Protein AF-A0A418GBN5-F1 (afdb_monomer_lite)

Secondary structure (DSSP, 8-state):
-HHHHHH-SSEEEEEE-TTSPPGGG---S-EEEETTEEEEEEE----

Radius of gyration: 10.76 Å; chains: 1; bounding box: 26×18×29 Å

Structure (mmCIF, N/CA/C/O backbone):
data_AF-A0A418GBN5-F1
#
_entry.id   AF-A0A418GBN5-F1
#
loop_
_atom_site.group_PDB
_atom_site.id
_atom_site.type_symbol
_atom_site.label_atom_id
_atom_site.label_alt_id
_atom_site.label_comp_id
_atom_site.label_asym_id
_atom_site.label_entity_id
_atom_site.label_seq_id
_atom_site.pdbx_PDB_ins_code
_atom_site.Cartn_x
_atom_site.Cartn_y
_atom_site.Cartn_z
_atom_site.occupancy
_atom_site.B_iso_or_equiv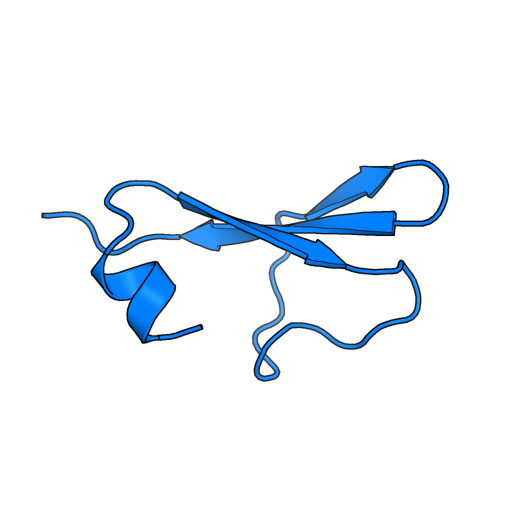
_atom_site.auth_seq_id
_atom_site.auth_comp_id
_atom_site.auth_asym_id
_atom_site.auth_atom_id
_atom_site.pdbx_PDB_model_num
ATOM 1 N N . LEU A 1 1 ? -6.804 -4.703 -2.437 1.00 76.50 1 LEU A N 1
ATOM 2 C CA . LEU A 1 1 ? -6.514 -3.636 -1.447 1.00 76.50 1 LEU A CA 1
ATOM 3 C C . LEU A 1 1 ? -7.435 -3.757 -0.234 1.00 76.50 1 LEU A C 1
ATOM 5 O O . LEU A 1 1 ? -6.941 -3.707 0.882 1.00 76.50 1 LEU A O 1
ATOM 9 N N . GLU A 1 2 ? -8.736 -3.959 -0.448 1.00 79.31 2 GLU A N 1
ATOM 10 C CA . GLU A 1 2 ? -9.751 -4.076 0.612 1.00 79.31 2 GLU A CA 1
ATOM 11 C C . GLU A 1 2 ? -9.406 -5.034 1.763 1.00 79.31 2 GLU A C 1
ATOM 13 O O . GLU A 1 2 ? -9.391 -4.557 2.896 1.00 79.31 2 GLU A O 1
ATOM 18 N N . PRO A 1 3 ? -9.020 -6.311 1.548 1.00 86.38 3 PRO A N 1
ATOM 19 C CA . PRO A 1 3 ? -8.728 -7.199 2.678 1.00 86.38 3 PRO A CA 1
ATOM 20 C C . PRO A 1 3 ? -7.517 -6.726 3.495 1.00 86.38 3 PRO A C 1
ATOM 22 O O . PRO A 1 3 ? -7.509 -6.816 4.718 1.00 86.38 3 PRO A O 1
ATOM 25 N N . ALA A 1 4 ? -6.510 -6.148 2.833 1.00 84.94 4 ALA A N 1
ATOM 26 C CA . ALA A 1 4 ? -5.325 -5.628 3.507 1.00 84.94 4 ALA A CA 1
ATOM 27 C C . ALA A 1 4 ? -5.633 -4.367 4.329 1.00 84.94 4 ALA A C 1
ATOM 29 O O . ALA A 1 4 ? -5.058 -4.189 5.398 1.00 84.94 4 ALA A O 1
ATOM 30 N N . ARG A 1 5 ? -6.542 -3.501 3.856 1.00 83.56 5 ARG A N 1
ATOM 31 C CA . ARG A 1 5 ? -6.962 -2.301 4.600 1.00 83.56 5 ARG A CA 1
ATOM 32 C C . ARG A 1 5 ? -7.788 -2.652 5.829 1.00 83.56 5 ARG A C 1
ATOM 34 O O . ARG A 1 5 ? -7.580 -2.028 6.858 1.00 83.56 5 ARG A O 1
ATOM 41 N N . LEU A 1 6 ? -8.660 -3.655 5.723 1.00 82.62 6 LEU A N 1
ATOM 42 C CA . LEU A 1 6 ? -9.468 -4.138 6.844 1.00 82.62 6 LEU A CA 1
ATOM 43 C C . LEU A 1 6 ? -8.612 -4.778 7.942 1.00 82.62 6 LEU A C 1
ATOM 45 O O . LEU A 1 6 ? -8.897 -4.591 9.118 1.00 82.62 6 LEU A O 1
ATOM 49 N N . LEU A 1 7 ? -7.556 -5.505 7.565 1.00 86.88 7 LEU A N 1
ATOM 50 C CA . LEU A 1 7 ? -6.653 -6.133 8.530 1.00 86.88 7 LEU A CA 1
ATOM 51 C C . LEU A 1 7 ? -5.674 -5.131 9.162 1.00 86.88 7 LEU A C 1
ATOM 53 O O . LEU A 1 7 ? -5.320 -5.250 10.334 1.00 86.88 7 LEU A O 1
ATOM 57 N N . ALA A 1 8 ? -5.188 -4.163 8.385 1.00 87.00 8 ALA A N 1
ATOM 58 C CA . ALA A 1 8 ? -4.193 -3.217 8.863 1.00 87.00 8 ALA A CA 1
ATOM 59 C C . ALA A 1 8 ? -4.834 -2.119 9.717 1.00 87.00 8 ALA A C 1
ATOM 61 O O . ALA A 1 8 ? -5.625 -1.323 9.231 1.00 87.00 8 ALA A O 1
ATOM 62 N N . THR A 1 9 ? -4.386 -1.994 10.962 1.00 85.25 9 THR A N 1
ATOM 63 C CA . THR A 1 9 ? -4.897 -0.998 11.920 1.00 85.25 9 THR A CA 1
ATOM 64 C C . THR A 1 9 ? -4.333 0.409 11.702 1.00 85.25 9 THR A C 1
ATOM 66 O O . THR A 1 9 ? -4.890 1.397 12.167 1.00 85.25 9 THR A O 1
ATOM 69 N N . LYS A 1 10 ? -3.174 0.516 11.036 1.00 86.44 10 LYS A N 1
ATOM 70 C CA . LYS A 1 10 ? -2.479 1.795 10.808 1.00 86.44 10 LYS A CA 1
ATOM 71 C C . LYS A 1 10 ? -2.281 2.075 9.326 1.00 86.44 10 LYS A C 1
ATOM 73 O O . LYS A 1 10 ? -2.783 3.068 8.805 1.00 86.44 10 LYS A O 1
ATOM 78 N N . ARG A 1 11 ? -1.495 1.239 8.644 1.00 90.25 11 ARG A N 1
ATOM 79 C CA . ARG A 1 11 ? -1.057 1.495 7.265 1.00 90.25 11 ARG A CA 1
ATOM 80 C C . ARG A 1 11 ? -0.912 0.193 6.500 1.00 90.25 11 ARG A C 1
ATOM 82 O O . ARG A 1 11 ? -0.412 -0.782 7.053 1.00 90.25 11 ARG A O 1
ATOM 89 N N . 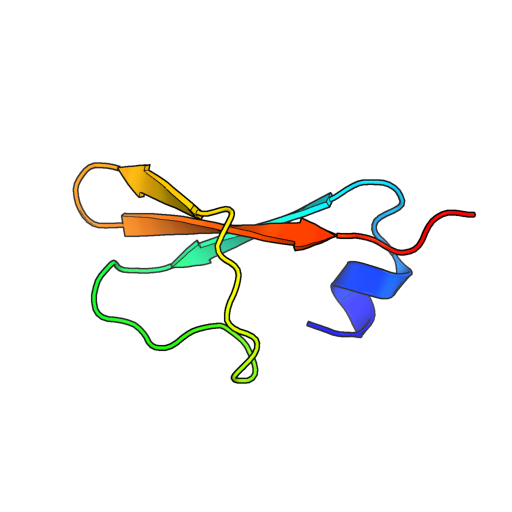VAL A 1 12 ? -1.259 0.224 5.223 1.00 90.31 12 VAL A N 1
ATOM 90 C CA . VAL A 1 12 ? -0.908 -0.809 4.247 1.00 90.31 12 VAL A CA 1
ATOM 91 C C . VAL A 1 12 ? 0.187 -0.240 3.360 1.00 90.31 12 VAL A C 1
ATOM 93 O O . VAL A 1 12 ? 0.010 0.824 2.772 1.00 90.31 12 VAL A O 1
ATOM 96 N N . VAL A 1 13 ? 1.314 -0.938 3.266 1.00 90.94 13 VAL A N 1
ATOM 97 C CA . VAL A 1 13 ? 2.443 -0.540 2.419 1.00 90.94 13 VAL A CA 1
ATOM 98 C C . VAL A 1 13 ? 2.526 -1.510 1.250 1.00 90.94 13 VAL A C 1
ATOM 100 O O . VAL A 1 13 ? 2.625 -2.718 1.452 1.00 90.94 13 VAL A O 1
ATOM 103 N N . VAL A 1 14 ? 2.475 -0.990 0.026 1.00 89.88 14 VAL A N 1
ATOM 104 C CA . VAL A 1 14 ? 2.494 -1.793 -1.199 1.00 89.88 14 VAL A CA 1
ATOM 105 C C . VAL A 1 14 ? 3.724 -1.426 -2.019 1.00 89.88 14 VAL A C 1
ATOM 107 O O . VAL A 1 14 ? 3.843 -0.304 -2.498 1.00 89.88 14 VAL A O 1
ATOM 110 N N . LYS A 1 15 ? 4.638 -2.379 -2.220 1.00 90.94 15 LYS A N 1
ATOM 111 C CA . LYS A 1 15 ? 5.799 -2.207 -3.105 1.00 90.94 15 LYS A CA 1
ATOM 112 C C . LYS A 1 15 ? 5.364 -2.304 -4.569 1.00 90.94 15 LYS A C 1
ATOM 114 O O . LYS A 1 15 ? 4.743 -3.297 -4.946 1.00 90.94 15 LYS A O 1
ATOM 119 N N . ARG A 1 16 ? 5.703 -1.315 -5.399 1.00 87.00 16 ARG A N 1
ATOM 120 C CA . ARG A 1 16 ? 5.330 -1.244 -6.822 1.00 87.00 16 ARG A CA 1
ATOM 121 C C . ARG A 1 16 ? 6.470 -0.696 -7.687 1.00 87.00 16 ARG A C 1
ATOM 123 O O . ARG A 1 16 ? 7.175 0.192 -7.235 1.00 87.00 16 ARG A O 1
ATOM 130 N N . PRO A 1 17 ? 6.641 -1.156 -8.936 1.00 89.25 17 PRO A N 1
ATOM 131 C CA . PRO A 1 17 ? 7.527 -0.499 -9.900 1.00 89.25 17 PRO A CA 1
ATOM 132 C C . PRO A 1 17 ? 7.064 0.932 -10.209 1.00 89.25 17 PRO A C 1
ATOM 134 O O . PRO A 1 17 ? 5.863 1.203 -10.191 1.00 89.25 17 PRO A O 1
ATOM 137 N N . ASP A 1 18 ? 7.991 1.826 -10.558 1.00 80.12 18 ASP A N 1
ATOM 138 C CA . ASP A 1 18 ? 7.687 3.256 -10.760 1.00 80.12 18 ASP A CA 1
ATOM 139 C C . ASP A 1 18 ? 6.697 3.518 -11.905 1.00 80.12 18 ASP A C 1
ATOM 141 O O . ASP A 1 18 ? 5.877 4.432 -11.839 1.00 80.12 18 ASP A O 1
ATOM 145 N N . TYR A 1 19 ? 6.722 2.679 -12.937 1.00 81.25 19 TYR A N 1
ATOM 146 C CA . TYR A 1 19 ? 5.850 2.789 -14.108 1.00 81.25 19 TYR A CA 1
ATOM 147 C C . TYR A 1 19 ? 4.475 2.134 -13.918 1.00 81.25 19 TYR A C 1
ATOM 149 O O . TYR A 1 19 ? 3.608 2.252 -14.781 1.00 81.25 19 TYR A O 1
ATOM 157 N N . ALA A 1 20 ? 4.260 1.397 -12.824 1.00 82.00 20 ALA A N 1
ATOM 158 C CA . ALA A 1 20 ? 3.034 0.634 -12.652 1.00 82.00 20 ALA A CA 1
ATOM 159 C C . ALA A 1 20 ? 1.874 1.542 -12.189 1.00 82.00 20 ALA A C 1
ATOM 161 O O . ALA A 1 20 ? 2.074 2.401 -11.325 1.00 82.00 20 ALA A O 1
ATOM 162 N N . PRO A 1 21 ? 0.643 1.345 -12.695 1.00 81.75 21 PRO A N 1
ATOM 163 C CA . PRO A 1 21 ? -0.526 2.093 -12.235 1.00 81.75 21 PRO A CA 1
ATOM 164 C C . PRO A 1 21 ? -0.870 1.772 -10.766 1.00 81.75 21 PRO A C 1
ATOM 166 O O . PRO A 1 21 ? -0.573 0.670 -10.294 1.00 81.75 21 PRO A O 1
ATOM 169 N N . PRO A 1 22 ? -1.489 2.698 -10.014 1.00 77.88 22 PRO A N 1
ATOM 170 C CA .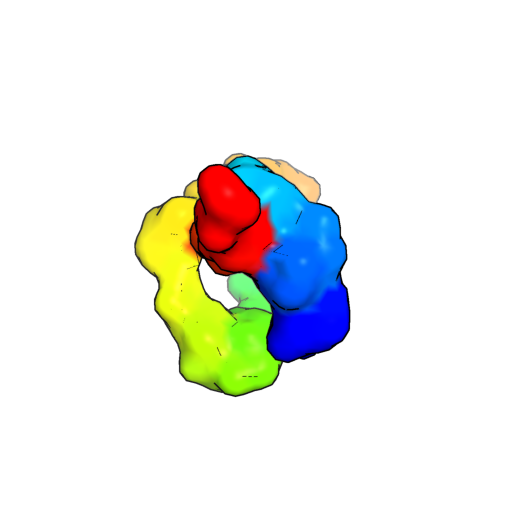 PRO A 1 22 ? -1.803 2.518 -8.592 1.00 77.88 22 PRO A CA 1
ATOM 171 C C . PRO A 1 22 ? -2.658 1.270 -8.317 1.00 77.88 22 PRO A C 1
ATOM 173 O O . PRO A 1 22 ? -3.422 0.812 -9.168 1.00 77.88 22 PRO A O 1
ATOM 176 N N . LEU A 1 23 ? -2.500 0.667 -7.130 1.00 78.38 23 LEU A N 1
ATOM 177 C CA . LEU A 1 23 ? -3.185 -0.591 -6.813 1.00 78.38 23 LEU A CA 1
ATOM 178 C C . LEU A 1 23 ? -4.698 -0.350 -6.726 1.00 78.38 23 LEU A C 1
ATOM 180 O O . LEU A 1 23 ? -5.146 0.522 -5.984 1.00 78.38 23 LEU A O 1
ATOM 184 N N . ALA A 1 24 ? -5.478 -1.144 -7.465 1.00 79.19 24 ALA A N 1
ATOM 185 C CA . ALA A 1 24 ? -6.940 -1.041 -7.521 1.00 79.19 24 ALA A CA 1
ATOM 186 C C . ALA A 1 24 ? -7.464 0.347 -7.959 1.00 79.19 24 ALA A C 1
ATOM 188 O O . ALA A 1 24 ? -8.534 0.756 -7.524 1.00 79.19 24 ALA A O 1
ATOM 189 N N . ASN A 1 25 ? -6.707 1.079 -8.790 1.00 77.31 25 ASN A N 1
ATOM 190 C CA . ASN A 1 25 ? -7.013 2.456 -9.214 1.00 77.31 25 ASN A CA 1
ATOM 191 C C . ASN A 1 25 ? -7.134 3.470 -8.060 1.00 77.31 25 ASN A C 1
ATOM 193 O O . ASN A 1 25 ? -7.618 4.582 -8.258 1.00 77.31 25 ASN A O 1
ATOM 197 N N . VAL A 1 26 ? -6.654 3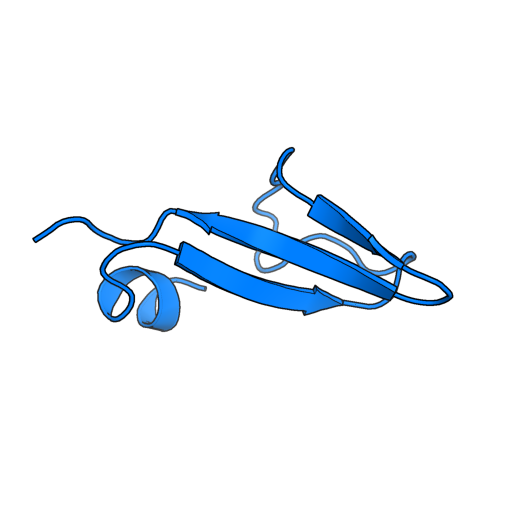.126 -6.860 1.00 79.38 26 VAL A N 1
ATOM 198 C CA . VAL A 1 26 ? -6.629 4.048 -5.722 1.00 79.38 26 VAL A CA 1
ATOM 199 C C . VAL A 1 26 ? -5.297 4.785 -5.734 1.00 79.38 26 VAL A C 1
ATOM 201 O O . VAL A 1 26 ? -4.272 4.256 -5.293 1.00 79.38 26 VAL A O 1
ATOM 204 N N . ALA A 1 27 ? -5.306 6.005 -6.267 1.00 77.31 27 ALA A N 1
ATOM 205 C CA . ALA A 1 27 ? -4.161 6.898 -6.180 1.00 77.31 27 ALA A CA 1
ATOM 206 C C . ALA A 1 27 ? -3.931 7.293 -4.714 1.00 77.31 27 ALA A C 1
ATOM 208 O O . ALA A 1 27 ? -4.864 7.675 -4.009 1.00 77.31 27 ALA A O 1
ATOM 209 N N . THR A 1 28 ? -2.685 7.189 -4.256 1.00 78.19 28 THR A N 1
ATOM 210 C CA . THR A 1 28 ? -2.269 7.701 -2.950 1.00 78.19 28 THR A CA 1
ATOM 211 C C . THR A 1 28 ? -1.174 8.743 -3.156 1.00 78.19 28 THR A C 1
ATOM 213 O O . THR A 1 28 ? -0.208 8.461 -3.866 1.00 78.19 28 THR A O 1
ATOM 216 N N . PRO A 1 29 ? -1.299 9.945 -2.567 1.00 78.12 29 PRO A N 1
ATOM 217 C CA . PRO A 1 29 ? -0.215 10.924 -2.570 1.00 78.12 29 PRO A CA 1
ATOM 218 C C . PRO A 1 29 ? 0.935 10.502 -1.641 1.00 78.12 29 PRO A C 1
ATOM 220 O O . PRO A 1 29 ? 2.045 11.012 -1.758 1.00 78.12 29 PRO A O 1
ATOM 223 N N . ASN A 1 30 ? 0.693 9.549 -0.734 1.00 85.12 30 ASN A N 1
ATOM 224 C CA . ASN A 1 30 ? 1.700 9.036 0.182 1.00 85.12 30 ASN A CA 1
ATOM 225 C C . ASN A 1 30 ? 2.453 7.884 -0.484 1.00 85.12 30 ASN A C 1
ATOM 227 O O . ASN A 1 30 ? 2.123 6.717 -0.273 1.00 85.12 30 ASN A O 1
ATOM 231 N N . ALA A 1 31 ? 3.466 8.214 -1.282 1.00 85.31 31 ALA A N 1
ATOM 232 C CA . ALA A 1 31 ? 4.360 7.233 -1.882 1.00 85.31 31 ALA A CA 1
ATOM 233 C C . ALA A 1 31 ? 5.824 7.535 -1.542 1.00 85.31 31 ALA A C 1
ATOM 235 O O . ALA A 1 31 ? 6.275 8.674 -1.648 1.00 85.31 31 ALA A O 1
ATOM 236 N N . VAL A 1 32 ? 6.577 6.507 -1.150 1.00 90.00 32 VAL A N 1
ATOM 237 C CA . VAL A 1 32 ? 8.030 6.608 -0.951 1.00 90.00 32 VAL A CA 1
ATOM 238 C C . VAL A 1 32 ? 8.719 6.043 -2.181 1.00 90.00 32 VAL A C 1
ATOM 240 O O . VAL A 1 32 ? 8.693 4.834 -2.403 1.00 90.00 32 VAL A O 1
ATOM 243 N N . VAL A 1 33 ? 9.314 6.915 -2.993 1.00 89.94 33 VAL A N 1
ATOM 244 C CA . VAL A 1 33 ? 10.033 6.525 -4.212 1.00 89.94 33 VAL A CA 1
ATOM 245 C C . VAL A 1 33 ? 11.463 6.129 -3.857 1.00 89.94 33 VAL A C 1
ATOM 247 O O . VAL A 1 33 ? 12.148 6.810 -3.098 1.00 89.94 33 VAL A O 1
ATOM 250 N N . THR A 1 34 ? 11.914 5.014 -4.413 1.00 88.94 34 THR A N 1
ATOM 251 C CA . THR A 1 34 ? 13.275 4.491 -4.272 1.00 88.94 34 THR A CA 1
ATOM 252 C C . THR A 1 34 ? 13.846 4.169 -5.654 1.00 88.94 34 THR A C 1
ATOM 254 O O . THR A 1 34 ? 13.175 4.330 -6.671 1.00 88.94 34 THR A O 1
ATOM 257 N N . LYS A 1 35 ? 15.102 3.716 -5.734 1.00 89.56 35 LYS A N 1
ATOM 258 C CA . LYS A 1 35 ? 15.720 3.382 -7.023 1.00 89.56 35 LYS A CA 1
ATOM 259 C C . LYS A 1 35 ? 15.039 2.151 -7.649 1.00 89.56 35 LYS A C 1
ATOM 261 O O . LYS A 1 35 ? 15.289 1.019 -7.235 1.00 89.56 35 LYS A O 1
ATOM 266 N N . GLY A 1 36 ? 14.202 2.385 -8.661 1.00 85.94 36 GLY A N 1
ATOM 267 C CA . GLY A 1 36 ? 13.552 1.361 -9.489 1.00 85.94 36 GLY A CA 1
ATOM 268 C C . GLY A 1 36 ? 12.203 0.853 -8.970 1.00 85.94 36 GLY A C 1
ATOM 269 O O . GLY A 1 36 ? 11.655 -0.093 -9.539 1.00 85.94 36 GLY A O 1
ATOM 270 N N . HIS A 1 37 ? 11.689 1.421 -7.880 1.00 90.31 37 HIS A N 1
ATOM 271 C CA . HIS A 1 37 ? 10.351 1.137 -7.368 1.00 90.31 37 HIS A CA 1
ATOM 272 C C . HIS A 1 37 ? 9.913 2.192 -6.351 1.00 90.31 37 HIS A C 1
ATOM 274 O O . HIS A 1 37 ? 10.730 2.868 -5.728 1.00 90.31 37 HIS A O 1
ATOM 280 N N . ARG A 1 38 ? 8.615 2.229 -6.075 1.00 91.31 38 ARG A N 1
ATOM 281 C CA . ARG A 1 38 ? 8.005 3.020 -5.015 1.00 91.31 38 ARG A CA 1
ATOM 282 C C . ARG A 1 38 ? 7.202 2.158 -4.049 1.00 91.31 38 ARG A C 1
ATOM 284 O O . ARG A 1 38 ? 6.796 1.039 -4.361 1.00 91.31 38 ARG A O 1
ATOM 291 N N . PHE A 1 39 ? 6.966 2.692 -2.864 1.00 91.19 39 PHE A N 1
ATOM 292 C CA . PHE A 1 39 ? 6.054 2.135 -1.880 1.00 91.19 39 PHE A CA 1
ATOM 293 C C . PHE A 1 39 ? 4.822 3.021 -1.792 1.00 91.19 39 PHE A C 1
ATOM 295 O O . PHE A 1 39 ? 4.905 4.123 -1.257 1.00 91.19 39 PHE A O 1
ATOM 302 N N . ASP A 1 40 ? 3.692 2.531 -2.289 1.00 89.62 40 ASP A N 1
ATOM 303 C CA . ASP A 1 40 ? 2.400 3.191 -2.142 1.00 89.62 40 ASP A CA 1
ATOM 304 C C . ASP A 1 40 ? 1.878 2.913 -0.720 1.00 89.62 40 ASP A C 1
ATOM 306 O O . ASP A 1 40 ? 1.732 1.754 -0.311 1.00 89.62 40 ASP A O 1
ATOM 310 N N . ILE A 1 41 ? 1.625 3.965 0.058 1.00 90.25 41 ILE A N 1
ATOM 311 C CA . ILE A 1 41 ? 1.154 3.873 1.442 1.00 90.25 41 ILE A CA 1
ATOM 312 C C . ILE A 1 41 ? -0.333 4.222 1.481 1.00 90.25 41 ILE A C 1
ATOM 314 O O . ILE A 1 41 ? -0.747 5.319 1.104 1.00 90.25 41 ILE A O 1
ATOM 318 N N . TYR A 1 42 ? -1.135 3.297 1.998 1.00 89.69 42 TYR A N 1
ATOM 319 C CA . TYR A 1 42 ? -2.574 3.450 2.180 1.00 89.69 42 TYR A CA 1
ATOM 320 C C . TYR A 1 42 ? -2.936 3.447 3.662 1.00 89.69 42 TYR A C 1
ATOM 322 O O . TYR A 1 42 ? -2.306 2.762 4.471 1.00 89.69 42 TYR A O 1
ATOM 330 N N . ALA A 1 43 ? -3.987 4.184 4.016 1.00 87.75 43 ALA A N 1
ATOM 331 C CA . ALA A 1 43 ? -4.554 4.132 5.354 1.00 87.75 43 ALA A CA 1
ATOM 332 C C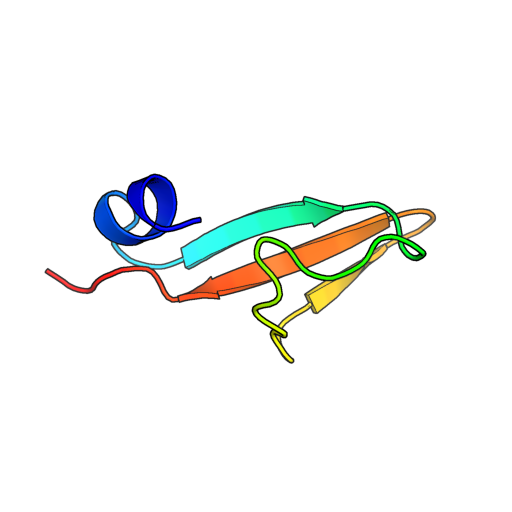 . ALA A 1 43 ? -5.236 2.777 5.596 1.00 87.75 43 ALA A C 1
ATOM 334 O O . ALA A 1 43 ? -6.007 2.292 4.755 1.00 87.75 43 ALA A O 1
ATOM 335 N N . GLY A 1 44 ? -4.931 2.187 6.749 1.00 86.31 44 GLY A N 1
ATOM 336 C CA . GLY A 1 44 ? -5.668 1.050 7.287 1.00 86.31 44 GLY A CA 1
ATOM 337 C C . GLY A 1 44 ? -7.036 1.457 7.840 1.00 86.31 44 GLY A C 1
ATOM 338 O O . GLY A 1 44 ? -7.394 2.637 7.811 1.00 86.31 44 GLY A O 1
ATOM 339 N N . THR A 1 45 ? -7.789 0.487 8.344 1.00 83.44 45 THR A N 1
ATOM 340 C CA . THR A 1 45 ? -9.029 0.729 9.083 1.00 83.44 45 THR A CA 1
ATOM 341 C C . THR A 1 45 ? -8.698 0.885 10.573 1.00 83.44 45 THR A C 1
ATOM 343 O O . THR A 1 45 ? -8.164 -0.055 11.166 1.00 83.44 45 THR A O 1
ATOM 346 N N . PRO A 1 46 ? -8.962 2.051 11.191 1.00 72.62 46 PRO A N 1
ATOM 347 C CA . PRO A 1 46 ? -8.822 2.200 12.635 1.00 72.62 46 PRO A CA 1
ATOM 348 C C . PRO A 1 46 ? -9.872 1.333 13.345 1.00 72.62 46 PRO A C 1
ATOM 350 O O . PRO A 1 46 ? -11.025 1.291 12.911 1.00 72.62 46 PRO A O 1
ATOM 353 N N . VAL A 1 47 ? -9.449 0.635 14.400 1.00 66.88 47 VAL A N 1
ATOM 354 C CA . VAL A 1 47 ? -10.329 -0.101 15.327 1.00 66.88 47 VAL A CA 1
ATOM 355 C C . VAL A 1 47 ? -10.749 0.781 16.487 1.00 66.88 47 VAL A C 1
ATOM 357 O O . VAL A 1 47 ? -9.939 1.661 16.863 1.00 66.88 47 VAL A O 1
#

pLDDT: mean 84.52, std 5.6, range [66.88, 91.31]

Sequence (47 aa):
LEPARLLATKRVVVKRPDYAPPLANVATPNAVVTKGHRFDIYAGTPV

Organism: Escherichia coli (NCBI:txid562)

InterP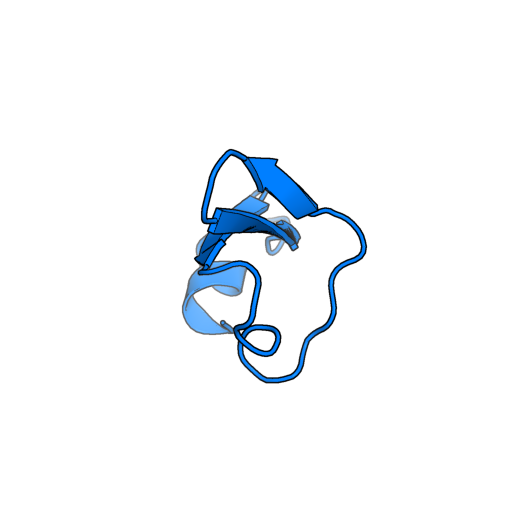ro domains:
  IPR007536 Ribosomal RNA small subunit methyltransferase J [PF04445] (1-43)
  IPR029063 S-adenosyl-L-methionine-dependent methyltransferase superfamily [G3DSA:3.40.50.150] (1-46)
  IPR029063 S-adenosyl-L-methionine-dependent methyltransferase superfamily [SSF53335] (1-43)

Foldseek 3Di:
DVVQQAPDQFKDKDKAFPPDQDDPNDDAPDWADDVGIIIRIDGHHHD